Protein AF-A0A1F3Y271-F1 (afdb_monomer)

Foldseek 3Di:
DDFDPFADPVLLVVLLVLLVVLLVVLLVLLVVLLPPQPFQPLVSLVSNLVSLVVNLVSLVVRCVRPVPQLLSVVSNVLSVVLNVVSVVCNVVRDSLCSNVNSLVSVLSSVLNNQSSVCSRPPVSNVVSVVCSVVVNVVSVVVVVVVSD

Structure (mmCIF, N/CA/C/O backbone):
data_AF-A0A1F3Y271-F1
#
_entry.id   AF-A0A1F3Y271-F1
#
loop_
_atom_site.group_PDB
_atom_site.id
_atom_site.type_symbol
_atom_site.label_atom_id
_atom_site.label_alt_id
_atom_site.label_comp_id
_atom_site.label_asym_id
_atom_site.label_entity_id
_atom_site.label_seq_id
_atom_site.pdbx_PDB_ins_code
_atom_site.Cartn_x
_atom_site.Cartn_y
_atom_site.Cartn_z
_atom_site.occupancy
_atom_site.B_iso_or_equiv
_atom_site.auth_seq_id
_atom_site.auth_comp_id
_atom_site.auth_asym_id
_atom_site.auth_atom_id
_atom_site.pdbx_PDB_model_num
ATOM 1 N N . MET A 1 1 ? -24.303 3.897 14.926 1.00 38.69 1 MET A N 1
ATOM 2 C CA . MET A 1 1 ? -23.136 3.060 14.583 1.00 38.69 1 MET A CA 1
ATOM 3 C C . MET A 1 1 ? -22.138 3.247 15.706 1.00 38.69 1 MET A C 1
ATOM 5 O O . MET A 1 1 ? -21.841 4.390 16.021 1.00 38.69 1 MET A O 1
ATOM 9 N N . ASN A 1 2 ? -21.740 2.173 16.386 1.00 39.34 2 ASN A N 1
ATOM 10 C CA . ASN A 1 2 ? -20.744 2.261 17.452 1.00 39.34 2 ASN A CA 1
ATOM 11 C C . ASN A 1 2 ? -19.370 2.273 16.784 1.00 39.34 2 ASN A C 1
ATOM 13 O O . ASN A 1 2 ? -19.040 1.309 16.099 1.00 39.34 2 ASN A O 1
ATOM 17 N N . ALA A 1 3 ? -18.621 3.364 16.940 1.00 49.00 3 ALA A N 1
ATOM 18 C CA . ALA A 1 3 ? -17.231 3.423 16.506 1.00 49.00 3 ALA A CA 1
ATOM 19 C C . ALA A 1 3 ? -16.432 2.292 17.185 1.00 49.00 3 ALA A C 1
ATOM 21 O O . ALA A 1 3 ? -16.701 1.986 18.358 1.00 49.00 3 ALA A O 1
ATOM 22 N N . PRO A 1 4 ? -15.462 1.668 16.495 1.00 51.59 4 PRO A N 1
ATOM 23 C CA . PRO A 1 4 ? -14.499 0.806 17.163 1.00 51.59 4 PRO A CA 1
ATOM 24 C C . PRO A 1 4 ? -13.797 1.627 18.254 1.00 51.59 4 PRO A C 1
ATOM 26 O O . PRO A 1 4 ? -13.544 2.823 18.106 1.00 51.59 4 PRO A O 1
ATOM 29 N N . ILE A 1 5 ? -13.548 0.990 19.393 1.00 58.94 5 ILE A N 1
ATOM 30 C CA . ILE A 1 5 ? -13.118 1.632 20.638 1.00 58.94 5 ILE A CA 1
ATOM 31 C C . ILE A 1 5 ? -11.939 2.603 20.390 1.00 58.94 5 ILE A C 1
ATOM 33 O O . ILE A 1 5 ? -10.846 2.195 20.000 1.00 58.94 5 ILE A O 1
ATOM 37 N N . GLY A 1 6 ? -12.161 3.895 20.654 1.00 70.81 6 GLY A N 1
ATOM 38 C CA . GLY A 1 6 ? -11.108 4.880 20.936 1.00 70.81 6 GLY A CA 1
ATOM 39 C C . GLY A 1 6 ? -10.732 5.889 19.843 1.00 70.81 6 GLY A C 1
ATOM 40 O O . GLY A 1 6 ? -10.013 6.829 20.170 1.00 70.81 6 GLY A O 1
ATOM 41 N N . VAL A 1 7 ? -11.197 5.762 18.592 1.00 79.69 7 VAL A N 1
ATOM 42 C CA . VAL A 1 7 ? -10.926 6.771 17.539 1.00 79.69 7 VAL A CA 1
ATOM 43 C C . VAL A 1 7 ? -12.209 7.500 17.154 1.00 79.69 7 VAL A C 1
ATOM 45 O O . VAL A 1 7 ? -13.260 6.883 17.003 1.00 79.69 7 VAL A O 1
ATOM 48 N N . ASP A 1 8 ? -12.110 8.819 16.997 1.00 88.25 8 ASP A N 1
ATOM 49 C CA . ASP A 1 8 ? -13.197 9.655 16.492 1.00 88.25 8 ASP A CA 1
ATOM 50 C C . ASP A 1 8 ? -13.597 9.231 15.065 1.00 88.25 8 ASP A C 1
ATOM 52 O O . ASP A 1 8 ? -12.735 9.015 14.205 1.00 88.25 8 ASP A O 1
ATOM 56 N N . ALA A 1 9 ? -14.902 9.113 14.813 1.00 88.38 9 ALA A N 1
ATOM 57 C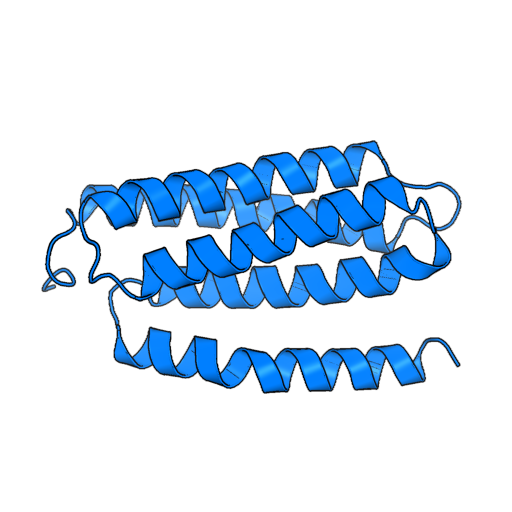 CA . ALA A 1 9 ? -15.438 8.712 13.516 1.00 88.38 9 ALA A CA 1
ATOM 58 C C . ALA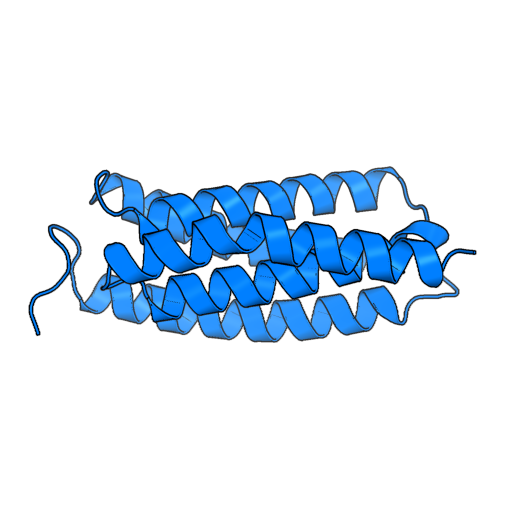 A 1 9 ? -15.023 9.679 12.393 1.00 88.38 9 ALA A C 1
ATOM 60 O O . ALA A 1 9 ? -14.699 9.223 11.299 1.00 88.38 9 ALA A O 1
ATOM 61 N N . ASP A 1 10 ? -14.926 10.981 12.673 1.00 92.50 10 ASP A N 1
ATOM 62 C CA . ASP A 1 10 ? -14.514 11.983 11.686 1.00 92.50 10 ASP A CA 1
ATOM 63 C C . ASP A 1 10 ? -13.039 11.803 11.286 1.00 92.50 10 ASP A C 1
ATOM 65 O O . ASP A 1 10 ? -12.662 12.011 10.128 1.00 92.50 10 ASP A O 1
ATOM 69 N N . ILE A 1 11 ? -12.189 11.365 12.227 1.00 92.50 11 ILE A N 1
ATOM 70 C CA . ILE A 1 11 ? -10.782 11.034 11.950 1.00 92.50 11 ILE A CA 1
ATOM 71 C C . ILE A 1 11 ? -10.701 9.793 11.056 1.00 92.50 11 ILE A C 1
ATOM 73 O O . ILE A 1 11 ? -9.934 9.783 10.088 1.00 92.50 11 ILE A O 1
ATOM 77 N N . LEU A 1 12 ? -11.487 8.754 11.359 1.00 93.00 12 LEU A N 1
ATOM 78 C CA . LEU A 1 12 ? -11.518 7.526 10.562 1.00 93.00 12 LEU A CA 1
ATOM 79 C C . LEU A 1 12 ? -12.065 7.773 9.153 1.00 93.00 12 LEU A C 1
ATOM 81 O O . LEU A 1 12 ? -11.479 7.286 8.186 1.00 93.00 12 LEU A O 1
ATOM 85 N N . ASP A 1 13 ? -13.116 8.577 9.011 1.00 95.19 13 ASP A N 1
ATOM 86 C CA . ASP A 1 13 ? -13.680 8.945 7.710 1.00 95.19 13 ASP A CA 1
ATOM 87 C C . ASP A 1 13 ? -12.712 9.803 6.890 1.00 95.19 13 ASP A C 1
ATOM 89 O O . ASP A 1 13 ? -12.531 9.572 5.688 1.00 95.19 13 ASP A O 1
ATOM 93 N N . GLY A 1 14 ? -12.023 10.747 7.538 1.00 96.81 14 GLY A N 1
ATOM 94 C CA . GLY A 1 14 ? -10.949 11.519 6.918 1.00 96.81 14 GLY A CA 1
ATOM 95 C C . GLY A 1 14 ? -9.833 10.618 6.384 1.00 96.81 14 GLY A C 1
ATOM 96 O O . GLY A 1 14 ? -9.454 10.720 5.213 1.00 96.81 14 GLY A O 1
ATOM 97 N N . PHE A 1 15 ? -9.364 9.681 7.211 1.00 97.12 15 PHE A N 1
ATOM 98 C CA . PHE A 1 15 ? -8.344 8.706 6.831 1.00 97.12 15 PHE A CA 1
ATOM 99 C C . PHE A 1 15 ? -8.802 7.791 5.690 1.00 97.12 15 PHE A C 1
ATOM 101 O O . PHE A 1 15 ? -8.050 7.574 4.736 1.00 97.12 15 PHE A O 1
ATOM 108 N N . ARG A 1 16 ? -10.037 7.282 5.757 1.00 97.69 16 ARG A N 1
ATOM 109 C CA . ARG A 1 16 ? -10.651 6.422 4.737 1.00 97.69 16 ARG A CA 1
ATOM 110 C C . ARG A 1 16 ? -10.705 7.133 3.390 1.00 97.69 16 ARG A C 1
ATOM 112 O O . ARG A 1 16 ? -10.270 6.572 2.384 1.00 97.69 16 ARG A O 1
ATOM 119 N N . LYS A 1 17 ? -11.187 8.378 3.368 1.00 98.25 17 LYS A N 1
ATOM 120 C CA . LYS A 1 17 ? -11.305 9.188 2.150 1.00 98.25 17 LYS A CA 1
ATOM 121 C C . LYS A 1 17 ? -9.944 9.473 1.522 1.00 98.25 17 LYS A C 1
ATOM 123 O O . LYS A 1 17 ? -9.755 9.220 0.333 1.00 98.25 17 LYS A O 1
ATOM 128 N N . GLU A 1 18 ? -9.003 9.980 2.315 1.00 98.25 18 GLU A N 1
ATOM 129 C CA . GLU A 1 18 ? -7.657 10.301 1.838 1.00 98.25 18 GLU A CA 1
ATOM 130 C C . GLU A 1 18 ? -6.936 9.053 1.317 1.00 98.25 18 GLU A C 1
ATOM 132 O O . GLU A 1 18 ? -6.401 9.055 0.207 1.00 98.25 18 GLU A O 1
ATOM 137 N N . SER A 1 19 ? -6.955 7.967 2.090 1.00 98.56 19 SER A N 1
ATOM 138 C CA . SER A 1 19 ? -6.245 6.740 1.730 1.00 98.56 19 SER A CA 1
ATOM 139 C C . SER A 1 19 ? -6.842 6.083 0.492 1.00 98.56 19 SER A C 1
ATOM 141 O O . SER A 1 19 ? -6.091 5.648 -0.374 1.00 98.56 19 SER A O 1
ATOM 143 N N . THR A 1 20 ? -8.170 6.082 0.344 1.00 98.38 20 THR A N 1
ATOM 144 C CA . THR A 1 20 ? -8.834 5.568 -0.867 1.00 98.38 20 THR A CA 1
ATOM 145 C C . THR A 1 20 ? -8.394 6.344 -2.111 1.00 98.38 20 THR A C 1
ATOM 147 O O . THR A 1 20 ? -8.075 5.745 -3.138 1.00 98.38 20 THR A O 1
ATOM 150 N N . GLN A 1 21 ? -8.300 7.676 -2.027 1.00 98.62 21 GLN A N 1
ATOM 151 C CA . GLN A 1 21 ? -7.788 8.485 -3.136 1.00 98.62 21 GLN A CA 1
ATOM 152 C C . GLN A 1 21 ? -6.322 8.143 -3.454 1.00 98.62 21 GLN A C 1
ATOM 154 O O . GLN A 1 21 ? -5.966 7.942 -4.617 1.00 98.62 21 GLN A O 1
ATOM 159 N N . LEU A 1 22 ? -5.474 8.025 -2.431 1.00 98.75 22 LEU A N 1
ATOM 160 C CA . LEU A 1 22 ? -4.067 7.661 -2.609 1.00 98.75 22 LEU A CA 1
ATOM 161 C C . LEU A 1 22 ? -3.901 6.262 -3.217 1.00 98.75 22 LEU A C 1
ATOM 163 O O . LEU A 1 22 ? -3.027 6.079 -4.059 1.00 98.75 22 LEU A O 1
ATOM 167 N N . LEU A 1 23 ? -4.741 5.287 -2.856 1.00 98.62 23 LEU A N 1
ATOM 168 C CA . LEU A 1 23 ? -4.710 3.937 -3.432 1.00 98.62 23 LEU A CA 1
ATOM 169 C C . LEU A 1 23 ? -5.106 3.918 -4.912 1.00 98.62 23 LEU A C 1
ATOM 171 O O . LEU A 1 23 ? -4.496 3.197 -5.704 1.00 98.62 23 LEU A O 1
ATOM 175 N N . GLN A 1 24 ? -6.064 4.752 -5.319 1.00 98.56 24 GLN A N 1
ATOM 176 C CA . GLN A 1 24 ? -6.398 4.929 -6.736 1.00 98.56 24 GLN A CA 1
ATOM 177 C C . GLN A 1 24 ? -5.225 5.531 -7.522 1.00 98.56 24 GLN A C 1
ATOM 179 O O . GLN A 1 24 ? -4.954 5.133 -8.656 1.00 98.56 24 GLN A O 1
ATOM 184 N N . GLU A 1 25 ? -4.505 6.484 -6.929 1.00 98.62 25 GLU A N 1
ATOM 185 C CA . GLU A 1 25 ? -3.298 7.057 -7.529 1.00 98.62 25 GLU A CA 1
ATOM 186 C C . GLU A 1 25 ? -2.151 6.038 -7.593 1.00 98.62 25 GLU A C 1
ATOM 188 O O . GLU A 1 25 ? -1.481 5.938 -8.620 1.00 98.62 25 GLU A O 1
ATOM 193 N N . LEU A 1 26 ? -1.954 5.251 -6.532 1.00 98.56 26 LEU A N 1
ATOM 194 C CA . LEU A 1 26 ? -0.967 4.171 -6.478 1.00 98.56 26 LEU A CA 1
ATOM 195 C C . LEU A 1 26 ? -1.241 3.103 -7.541 1.00 98.56 26 LEU A C 1
ATOM 197 O O . LEU A 1 26 ? -0.306 2.694 -8.222 1.00 98.56 26 LEU A O 1
ATOM 201 N N . SER A 1 27 ? -2.503 2.717 -7.748 1.00 98.25 27 SER A N 1
ATOM 202 C CA . SER A 1 27 ? -2.893 1.740 -8.778 1.00 98.25 27 SER A CA 1
ATOM 203 C C . SER A 1 27 ? -2.451 2.194 -10.173 1.00 98.25 27 SER A C 1
ATOM 205 O O . SER A 1 27 ? -1.770 1.462 -10.886 1.00 98.25 27 SER A O 1
ATOM 207 N N . LYS A 1 28 ? -2.708 3.463 -10.517 1.00 98.31 28 LYS A N 1
ATOM 208 C CA . LYS A 1 28 ? -2.269 4.063 -11.791 1.00 98.31 28 LYS A CA 1
ATOM 209 C C . LYS A 1 28 ? -0.746 4.117 -11.930 1.00 98.31 28 LYS A C 1
ATOM 211 O O . LYS A 1 28 ? -0.222 4.071 -13.040 1.00 98.31 28 LYS A O 1
ATOM 216 N N . ILE A 1 29 ? -0.018 4.286 -10.826 1.00 97.69 29 ILE A N 1
ATOM 217 C CA . ILE A 1 29 ? 1.450 4.255 -10.836 1.00 97.69 29 ILE A CA 1
ATOM 218 C C . ILE A 1 29 ? 1.945 2.829 -11.085 1.00 97.69 29 ILE A C 1
ATOM 220 O O . ILE A 1 29 ? 2.860 2.640 -11.884 1.00 97.69 29 ILE A O 1
ATOM 224 N N . VAL A 1 30 ? 1.332 1.831 -10.449 1.00 97.19 30 VAL A N 1
ATOM 225 C CA . VAL A 1 30 ? 1.685 0.418 -10.630 1.00 97.19 30 VAL A CA 1
ATOM 226 C C . VAL A 1 30 ? 1.458 -0.036 -12.074 1.00 97.19 30 VAL A C 1
ATOM 228 O O . VAL A 1 30 ? 2.356 -0.642 -12.653 1.00 97.19 30 VAL A O 1
ATOM 231 N N . GLU A 1 31 ? 0.346 0.351 -12.702 1.00 95.62 31 GLU A N 1
ATOM 232 C CA . GLU A 1 31 ? 0.075 0.089 -14.129 1.00 95.62 31 GLU A CA 1
ATOM 233 C C . GLU A 1 31 ? 1.168 0.667 -15.053 1.00 95.62 31 GLU A C 1
ATOM 235 O O . GLU A 1 31 ? 1.617 0.027 -16.011 1.00 95.62 31 GLU A O 1
ATOM 240 N N . LYS A 1 32 ? 1.655 1.879 -14.753 1.00 95.50 32 LYS A N 1
ATOM 241 C CA . LYS A 1 32 ? 2.777 2.495 -15.485 1.00 95.50 32 LYS A CA 1
ATOM 242 C C . LYS A 1 32 ? 4.091 1.748 -15.268 1.00 95.50 32 LYS A C 1
ATOM 244 O O . LYS A 1 32 ? 4.887 1.631 -16.195 1.00 95.50 32 LYS A O 1
ATOM 249 N N . ILE A 1 33 ? 4.336 1.257 -14.053 1.00 94.56 33 ILE A N 1
ATOM 250 C CA . ILE A 1 33 ? 5.530 0.463 -13.741 1.00 94.56 33 ILE A CA 1
ATOM 251 C C . ILE A 1 33 ? 5.501 -0.868 -14.499 1.00 94.56 33 ILE A C 1
ATOM 253 O O . ILE A 1 33 ? 6.514 -1.248 -15.080 1.00 94.56 33 ILE A O 1
ATOM 257 N N . GLU A 1 34 ? 4.357 -1.553 -14.527 1.00 90.94 34 GLU A N 1
ATOM 258 C CA . GLU A 1 34 ? 4.190 -2.838 -15.216 1.00 90.94 34 GLU A CA 1
ATOM 259 C C . GLU A 1 34 ? 4.432 -2.726 -16.729 1.00 90.94 34 GLU A C 1
ATOM 261 O O . GLU A 1 34 ? 5.076 -3.591 -17.321 1.00 90.94 34 GLU A O 1
ATOM 266 N N . SER A 1 35 ? 3.966 -1.631 -17.335 1.00 89.31 35 SER A N 1
ATOM 267 C CA . SER A 1 35 ? 4.122 -1.337 -18.768 1.00 89.31 35 SER A CA 1
ATOM 268 C C . SER A 1 35 ? 5.483 -0.729 -19.148 1.00 89.31 35 SER A C 1
ATOM 270 O O . SER A 1 35 ? 5.754 -0.495 -20.327 1.00 89.31 35 SER A O 1
ATOM 272 N N . SER A 1 36 ? 6.368 -0.477 -18.177 1.00 88.12 36 SER A N 1
ATOM 273 C CA . SER A 1 36 ? 7.708 0.062 -18.430 1.00 88.12 36 SER A CA 1
ATOM 274 C C . SER A 1 36 ? 8.674 -1.059 -18.820 1.00 88.12 36 SER A C 1
ATOM 276 O O . SER A 1 36 ? 9.238 -1.735 -17.960 1.00 88.12 36 SER A O 1
ATOM 278 N N . HIS A 1 37 ? 8.881 -1.258 -20.124 1.00 75.88 37 HIS A N 1
ATOM 279 C CA . HIS A 1 37 ? 9.765 -2.312 -20.645 1.00 75.88 37 HIS A CA 1
ATOM 280 C C . HIS A 1 37 ? 11.152 -1.797 -21.062 1.00 75.88 37 HIS A C 1
ATOM 282 O O . HIS A 1 37 ? 12.155 -2.462 -20.808 1.00 75.88 37 HIS A O 1
ATOM 288 N N . ASP A 1 38 ? 11.222 -0.588 -21.627 1.00 82.12 38 ASP A N 1
ATOM 289 C CA . ASP A 1 38 ? 12.446 -0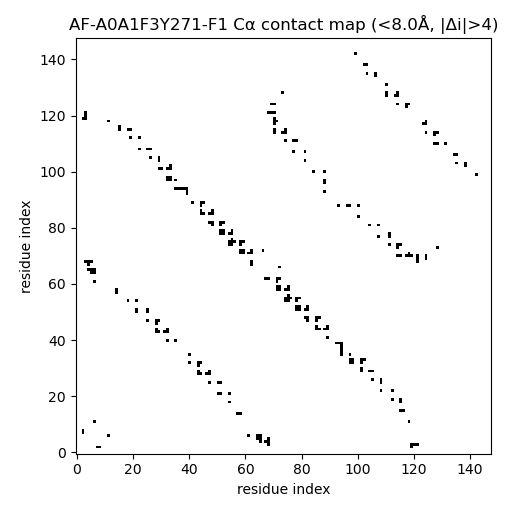.076 -22.266 1.00 82.12 38 ASP A CA 1
ATOM 290 C C . ASP A 1 38 ? 13.336 0.757 -21.334 1.00 82.12 38 ASP A C 1
ATOM 292 O O . ASP A 1 38 ? 14.513 0.988 -21.612 1.00 82.12 38 ASP A O 1
ATOM 296 N N . SER A 1 39 ? 12.791 1.234 -20.214 1.00 87.75 39 SER A N 1
ATOM 297 C CA . SER A 1 39 ? 13.527 2.055 -19.254 1.00 87.75 39 SER A CA 1
ATOM 298 C C . SER A 1 39 ? 13.050 1.815 -17.828 1.00 87.75 39 SER A C 1
ATOM 300 O O . SER A 1 39 ? 11.898 1.458 -17.588 1.00 87.75 39 SER A O 1
ATOM 302 N N . PHE A 1 40 ? 13.953 2.001 -16.865 1.00 91.81 40 PHE A N 1
ATOM 303 C CA . PHE A 1 40 ? 13.624 1.824 -15.457 1.00 91.81 40 PHE A CA 1
ATOM 304 C C . PHE A 1 40 ? 12.857 3.052 -14.922 1.00 91.81 40 PHE A C 1
ATOM 306 O O . PHE A 1 40 ? 13.428 4.152 -14.889 1.00 91.81 40 PHE A O 1
ATOM 313 N N . PRO A 1 41 ? 11.600 2.903 -14.459 1.00 94.88 41 PRO A N 1
ATOM 314 C CA . PRO A 1 41 ? 10.700 4.022 -14.179 1.00 94.88 41 PRO A CA 1
ATOM 315 C C . PRO A 1 41 ? 10.960 4.637 -12.793 1.00 94.88 41 PRO A C 1
ATOM 317 O O . PRO A 1 41 ? 10.115 4.614 -11.898 1.00 94.88 41 PRO A O 1
ATOM 320 N N . SER A 1 42 ? 12.151 5.212 -12.606 1.00 93.50 42 SER A N 1
ATOM 321 C CA . SER A 1 42 ? 12.624 5.742 -11.313 1.00 93.50 42 SER A CA 1
ATOM 322 C C . SER A 1 42 ? 11.675 6.787 -10.708 1.00 93.50 42 SER A C 1
ATOM 324 O O . SER A 1 42 ? 11.460 6.796 -9.496 1.00 93.50 42 SER A O 1
ATOM 326 N N . GLY A 1 43 ? 11.080 7.640 -11.552 1.00 93.31 43 GLY A N 1
ATOM 327 C CA . GLY A 1 43 ? 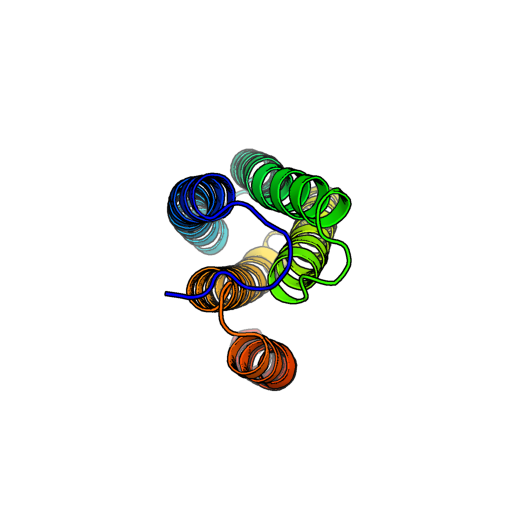10.085 8.627 -11.123 1.00 93.31 43 GLY A CA 1
ATOM 328 C C . GLY A 1 43 ? 8.834 7.966 -10.541 1.00 93.31 43 GLY A C 1
ATOM 329 O O . GLY A 1 43 ? 8.457 8.266 -9.416 1.00 93.31 43 GLY A O 1
ATOM 330 N N . CYS A 1 44 ? 8.272 6.971 -11.236 1.00 95.75 44 CYS A N 1
ATOM 331 C CA . CYS A 1 44 ? 7.091 6.242 -10.762 1.00 95.75 44 CYS A CA 1
ATOM 332 C C . CYS A 1 44 ? 7.349 5.530 -9.427 1.00 95.75 44 CYS A C 1
ATOM 334 O O . CYS A 1 44 ? 6.505 5.563 -8.541 1.00 95.75 44 CYS A O 1
ATOM 336 N N . LEU A 1 45 ? 8.525 4.922 -9.246 1.00 94.19 45 LEU A N 1
ATOM 337 C CA . LEU A 1 45 ? 8.892 4.272 -7.981 1.00 94.19 45 LEU A CA 1
ATOM 338 C C . LEU A 1 45 ? 9.040 5.266 -6.823 1.00 94.19 45 LEU A C 1
ATOM 340 O O . LEU A 1 45 ? 8.697 4.948 -5.681 1.00 94.19 45 LEU A O 1
ATOM 344 N N . THR A 1 46 ? 9.532 6.470 -7.116 1.00 93.56 46 THR A N 1
ATOM 345 C CA . TH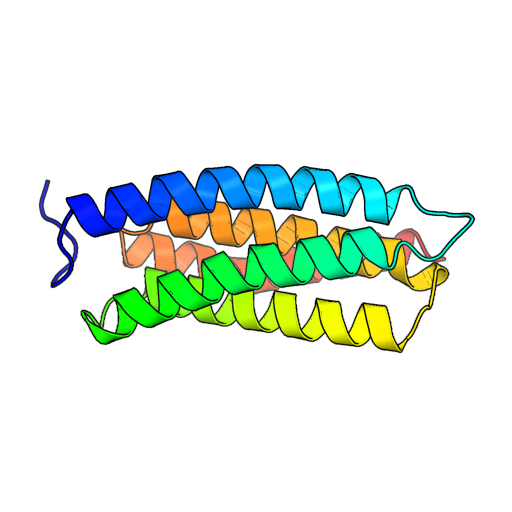R A 1 46 ? 9.623 7.557 -6.134 1.00 93.56 46 THR A CA 1
ATOM 346 C C . THR A 1 46 ? 8.227 8.027 -5.737 1.00 93.56 46 THR A C 1
ATOM 348 O O . THR A 1 46 ? 7.916 8.060 -4.546 1.00 93.56 46 THR A O 1
ATOM 351 N N . ASP A 1 47 ? 7.364 8.292 -6.720 1.00 95.81 47 ASP A N 1
ATOM 352 C CA . ASP A 1 47 ? 5.981 8.720 -6.498 1.00 95.81 47 ASP A CA 1
ATOM 353 C C . ASP A 1 47 ? 5.182 7.664 -5.725 1.00 95.81 47 ASP A C 1
ATOM 355 O O . ASP A 1 47 ? 4.459 7.993 -4.781 1.00 95.81 47 ASP A O 1
ATOM 359 N N . PHE A 1 48 ? 5.355 6.384 -6.073 1.00 96.81 48 PHE A N 1
ATOM 360 C CA . PHE A 1 48 ? 4.770 5.262 -5.342 1.00 96.81 48 PHE A CA 1
ATOM 361 C C . PHE A 1 48 ? 5.198 5.295 -3.873 1.00 96.81 48 PHE A C 1
ATOM 363 O O . PHE A 1 48 ? 4.356 5.293 -2.975 1.00 96.81 48 PHE A O 1
ATOM 370 N N . SER A 1 49 ? 6.510 5.378 -3.628 1.00 94.00 49 SER A N 1
ATOM 371 C CA . SER A 1 49 ? 7.087 5.346 -2.281 1.00 94.00 49 SER A CA 1
ATOM 372 C C . SER A 1 49 ? 6.603 6.512 -1.417 1.00 94.00 49 SER A C 1
ATOM 374 O O . SER A 1 49 ? 6.325 6.316 -0.240 1.00 94.00 49 SER A O 1
ATOM 376 N N . GLN A 1 50 ? 6.456 7.710 -1.986 1.00 95.94 50 GLN A N 1
ATOM 377 C CA . GLN A 1 50 ? 5.944 8.882 -1.268 1.00 95.94 50 GLN A CA 1
ATOM 378 C C . GLN A 1 50 ? 4.459 8.743 -0.907 1.00 95.94 50 GLN A C 1
ATOM 380 O O . GLN A 1 50 ? 4.054 9.074 0.208 1.00 95.94 50 GLN A O 1
ATOM 385 N N . LYS A 1 51 ? 3.634 8.236 -1.829 1.00 98.12 51 LYS A N 1
ATOM 386 C CA . LYS A 1 51 ? 2.191 8.077 -1.593 1.00 98.12 51 LYS A CA 1
ATOM 387 C C . LYS A 1 51 ? 1.892 6.976 -0.584 1.00 98.12 51 LYS A C 1
ATOM 389 O O . LYS A 1 51 ? 1.079 7.184 0.314 1.00 98.12 51 LYS A O 1
ATOM 394 N N . ILE A 1 52 ? 2.572 5.835 -0.681 1.00 97.94 52 ILE A N 1
ATOM 395 C CA . ILE A 1 52 ? 2.387 4.750 0.288 1.00 97.94 52 ILE A CA 1
ATOM 396 C C . ILE A 1 52 ? 2.931 5.130 1.673 1.00 97.94 52 ILE A C 1
ATOM 398 O O . ILE A 1 52 ? 2.346 4.747 2.684 1.00 97.94 52 ILE A O 1
ATOM 402 N N . ASP A 1 53 ? 3.990 5.948 1.738 1.00 97.75 53 ASP A N 1
ATOM 403 C CA . ASP A 1 53 ? 4.498 6.509 2.994 1.00 97.75 53 ASP A CA 1
ATOM 404 C C . ASP A 1 53 ? 3.480 7.430 3.671 1.00 97.75 53 ASP A C 1
ATOM 406 O O . ASP A 1 53 ? 3.353 7.410 4.892 1.00 97.75 53 ASP A O 1
ATOM 410 N N . ARG A 1 54 ? 2.699 8.186 2.891 1.00 98.38 54 ARG A N 1
ATOM 411 C CA . ARG A 1 54 ? 1.608 9.009 3.424 1.00 98.38 54 ARG A CA 1
ATOM 412 C C . ARG A 1 54 ? 0.529 8.154 4.092 1.00 98.38 54 ARG A C 1
ATOM 414 O O . ARG A 1 54 ? 0.174 8.432 5.232 1.00 98.38 54 ARG A O 1
ATOM 421 N N . ILE A 1 55 ? 0.079 7.077 3.441 1.00 98.62 55 ILE A N 1
ATOM 422 C CA . ILE A 1 55 ? -0.878 6.125 4.041 1.00 98.62 55 ILE A CA 1
ATOM 423 C C . ILE A 1 55 ? -0.286 5.511 5.318 1.00 98.62 55 ILE A C 1
ATOM 425 O O . ILE A 1 55 ? -0.936 5.498 6.363 1.00 98.62 55 ILE A O 1
ATOM 429 N N . MET A 1 56 ? 0.968 5.046 5.254 1.00 97.94 56 MET A N 1
ATOM 430 C CA . MET A 1 56 ? 1.682 4.463 6.393 1.00 97.94 56 MET A CA 1
ATOM 431 C C . MET A 1 56 ? 1.769 5.439 7.574 1.00 97.94 56 MET A C 1
ATOM 433 O O . MET A 1 56 ? 1.476 5.064 8.709 1.00 97.94 56 MET A O 1
ATOM 437 N N . GLY A 1 57 ? 2.199 6.674 7.315 1.00 97.88 57 GLY A N 1
ATOM 438 C CA . GLY A 1 57 ? 2.409 7.704 8.324 1.00 97.88 57 GLY A CA 1
ATOM 439 C C . GLY A 1 57 ? 1.107 8.104 9.004 1.00 97.88 57 GLY A C 1
ATOM 440 O O . GLY A 1 57 ? 1.049 8.125 10.235 1.00 97.88 57 GLY A O 1
ATOM 441 N N . THR A 1 58 ? 0.047 8.343 8.227 1.00 97.94 58 THR A N 1
ATOM 442 C CA . THR A 1 58 ? -1.268 8.685 8.779 1.00 97.94 58 THR A CA 1
ATOM 443 C C . THR A 1 58 ? -1.830 7.525 9.603 1.00 97.94 58 THR A C 1
ATOM 445 O O . THR A 1 58 ? -2.198 7.731 10.758 1.00 97.94 58 THR A O 1
ATOM 448 N N . ALA A 1 59 ? -1.796 6.290 9.085 1.00 97.56 59 ALA A N 1
ATOM 449 C CA . ALA A 1 59 ? -2.282 5.112 9.808 1.00 97.56 59 ALA A CA 1
ATOM 450 C C . ALA A 1 59 ? -1.556 4.909 11.147 1.00 97.56 59 ALA A C 1
ATOM 452 O O . ALA A 1 59 ? -2.196 4.722 12.182 1.00 97.56 59 ALA A O 1
ATOM 453 N N . LYS A 1 60 ? -0.218 4.999 11.148 1.00 96.88 60 LYS A N 1
ATOM 454 C CA . LYS A 1 60 ? 0.590 4.868 12.370 1.00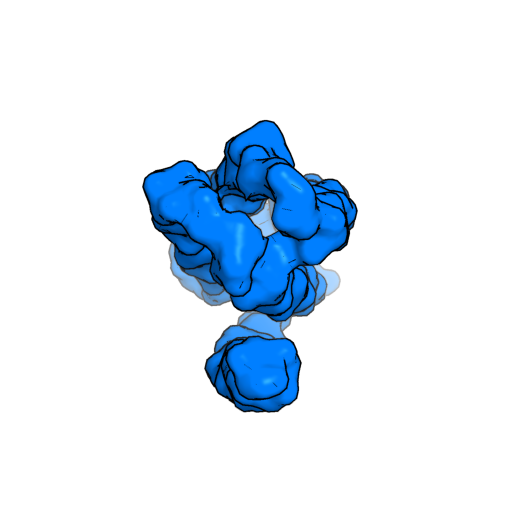 96.88 60 LYS A CA 1
ATOM 455 C C . LYS A 1 60 ? 0.340 6.003 13.352 1.00 96.88 60 LYS A C 1
ATOM 457 O O . LYS A 1 60 ? 0.298 5.745 14.548 1.00 96.88 60 LYS A O 1
ATOM 462 N N . THR A 1 61 ? 0.143 7.227 12.863 1.00 96.44 61 THR A N 1
ATOM 463 C CA . THR A 1 61 ? -0.160 8.387 13.712 1.00 96.44 61 THR A CA 1
ATOM 464 C C . THR A 1 61 ? -1.484 8.184 14.439 1.00 96.44 61 THR A C 1
ATOM 466 O O . THR A 1 61 ? -1.521 8.274 15.664 1.00 96.44 61 THR A O 1
ATOM 469 N N . ILE A 1 62 ? -2.545 7.811 13.721 1.00 94.94 62 ILE A N 1
ATOM 470 C CA . ILE A 1 62 ? -3.858 7.551 14.329 1.00 94.94 62 ILE A CA 1
ATOM 471 C C . ILE A 1 62 ? -3.776 6.346 15.279 1.00 94.94 62 ILE A C 1
ATOM 473 O O . ILE A 1 62 ? -4.328 6.385 16.376 1.00 94.94 62 ILE A O 1
ATOM 477 N N . ALA A 1 63 ? -3.010 5.307 14.932 1.00 93.38 63 ALA A N 1
ATOM 478 C CA . ALA A 1 63 ? -2.789 4.165 15.819 1.00 93.38 63 ALA A CA 1
ATOM 479 C C . ALA A 1 63 ? -2.067 4.535 17.129 1.00 93.38 63 ALA A C 1
ATOM 481 O O . ALA A 1 63 ? -2.215 3.819 18.113 1.00 93.38 63 ALA A O 1
ATOM 482 N N . THR A 1 64 ? -1.324 5.649 17.201 1.00 92.50 64 THR A N 1
ATOM 483 C CA . THR A 1 64 ? -0.784 6.115 18.495 1.00 92.50 64 THR A CA 1
ATOM 484 C C . THR A 1 64 ? -1.878 6.633 19.431 1.00 92.50 64 THR A C 1
ATOM 486 O O . THR A 1 64 ? -1.723 6.558 20.647 1.00 92.50 64 THR A O 1
ATOM 489 N N . MET A 1 65 ? -2.996 7.111 18.873 1.00 90.25 65 MET A N 1
ATOM 490 C CA . MET A 1 65 ? -4.169 7.582 19.615 1.00 90.25 65 MET A CA 1
ATOM 491 C C . MET A 1 65 ? -5.098 6.428 20.020 1.00 90.25 65 MET A C 1
ATOM 493 O O . MET A 1 65 ? -5.768 6.521 21.043 1.00 90.25 65 MET A O 1
ATOM 497 N N . SER A 1 66 ? -5.114 5.331 19.252 1.00 88.06 66 SER A N 1
ATOM 498 C CA . SER A 1 66 ? -5.808 4.084 19.606 1.00 88.06 66 SER A CA 1
ATOM 499 C C . SER A 1 66 ? -4.943 2.854 19.288 1.00 88.06 66 SER A C 1
ATOM 501 O O . SER A 1 66 ? -5.060 2.264 18.208 1.00 88.06 66 SER A O 1
ATOM 503 N N . PRO A 1 67 ? -4.060 2.449 20.222 1.00 86.69 67 PRO A N 1
ATOM 504 C CA . PRO A 1 67 ? -3.122 1.339 20.021 1.00 86.69 67 PRO A CA 1
ATOM 505 C C . PRO A 1 67 ? -3.784 -0.022 19.771 1.00 86.69 67 PRO A C 1
ATOM 507 O O . PRO A 1 67 ? -3.202 -0.881 19.108 1.00 86.69 67 PRO A O 1
ATOM 510 N N . GLU A 1 68 ? -5.009 -0.206 20.268 1.00 88.50 68 GLU A N 1
ATOM 511 C CA . GLU A 1 68 ? -5.788 -1.441 20.121 1.00 88.50 68 GLU A CA 1
ATOM 512 C C . GLU A 1 68 ? -6.497 -1.540 18.758 1.00 88.50 68 GLU A C 1
ATOM 514 O O . GLU A 1 68 ? -7.076 -2.575 18.420 1.00 88.50 68 GLU A O 1
ATOM 519 N N . HIS A 1 69 ? -6.445 -0.487 17.932 1.00 90.69 69 HIS A N 1
ATOM 520 C CA . HIS A 1 69 ? -7.104 -0.473 16.632 1.00 90.69 69 HIS A CA 1
ATOM 521 C C . HIS A 1 69 ? -6.341 -1.325 15.601 1.00 90.69 69 HIS A C 1
ATOM 523 O O . HIS A 1 69 ? -5.507 -0.849 14.823 1.00 90.69 69 HIS A O 1
ATOM 529 N N . VAL A 1 70 ? -6.696 -2.609 15.531 1.00 91.25 70 VAL A N 1
ATOM 530 C CA . VAL A 1 70 ? -6.039 -3.615 14.677 1.00 91.25 70 VAL A CA 1
ATOM 531 C C . VAL A 1 70 ? -5.986 -3.246 13.188 1.00 91.25 70 VAL A C 1
ATOM 533 O O . VAL A 1 70 ? -4.976 -3.519 12.539 1.00 91.25 70 VAL A O 1
ATOM 536 N N . GLY A 1 71 ? -7.025 -2.594 12.649 1.00 93.56 71 GLY A N 1
ATOM 537 C CA . GLY A 1 71 ? -7.077 -2.160 11.244 1.00 93.56 71 GLY A CA 1
ATOM 538 C C . GLY A 1 71 ? -5.971 -1.166 10.885 1.00 93.56 71 GLY A C 1
ATOM 539 O O . GLY A 1 71 ? -5.156 -1.440 10.004 1.00 93.56 71 GLY A O 1
ATOM 540 N N . LEU A 1 72 ? -5.880 -0.055 11.625 1.00 95.38 72 LEU A N 1
ATOM 541 C CA . LEU A 1 72 ? -4.848 0.971 11.448 1.00 95.38 72 LEU A CA 1
ATOM 542 C C . LEU A 1 72 ? -3.433 0.405 11.578 1.00 95.38 72 LEU A C 1
ATOM 544 O O . LEU A 1 72 ? -2.574 0.702 10.746 1.00 95.38 72 LEU A O 1
ATOM 548 N N . LYS A 1 73 ? -3.198 -0.461 12.573 1.00 94.00 73 LYS A N 1
ATOM 549 C CA . LYS A 1 73 ? -1.896 -1.116 12.752 1.00 94.00 73 LYS A CA 1
ATOM 550 C C . LYS A 1 73 ? -1.503 -1.926 11.514 1.00 94.00 73 LYS A C 1
ATOM 552 O O . LYS A 1 73 ? -0.403 -1.768 10.994 1.00 94.00 73 LYS A O 1
ATOM 557 N N . ARG A 1 74 ? -2.418 -2.745 10.994 1.00 94.19 74 ARG A N 1
ATOM 558 C CA . ARG A 1 74 ? -2.162 -3.607 9.829 1.00 94.19 74 ARG A CA 1
ATOM 559 C C . ARG A 1 74 ? -1.965 -2.832 8.541 1.00 94.19 74 ARG A C 1
ATOM 561 O O . ARG A 1 74 ? -1.073 -3.176 7.771 1.00 94.19 74 ARG A O 1
ATOM 568 N N . ILE A 1 75 ? -2.758 -1.785 8.324 1.00 96.94 75 ILE A N 1
ATOM 569 C CA . ILE A 1 75 ? -2.574 -0.877 7.188 1.00 96.94 75 ILE A CA 1
ATOM 570 C C . ILE A 1 75 ? -1.188 -0.231 7.268 1.00 96.94 75 ILE A C 1
ATOM 572 O O . ILE A 1 75 ? -0.441 -0.257 6.291 1.00 96.94 75 ILE A O 1
ATOM 576 N N . GLY A 1 76 ? -0.811 0.282 8.443 1.00 96.62 76 GLY A N 1
ATOM 577 C CA . GLY A 1 76 ? 0.502 0.878 8.675 1.00 96.62 76 GLY A CA 1
ATOM 578 C C . GLY A 1 76 ? 1.658 -0.099 8.441 1.00 96.62 76 GLY A C 1
ATOM 579 O O . GLY A 1 76 ? 2.659 0.271 7.826 1.00 96.62 76 GLY A O 1
ATOM 580 N N . ASP A 1 77 ? 1.534 -1.343 8.894 1.00 93.94 77 ASP A N 1
ATOM 581 C CA . ASP A 1 77 ? 2.569 -2.366 8.725 1.00 93.94 77 ASP A CA 1
ATOM 582 C C . ASP A 1 77 ? 2.697 -2.811 7.260 1.00 93.94 77 ASP A C 1
ATOM 584 O O . ASP A 1 77 ? 3.805 -2.859 6.720 1.00 93.94 77 ASP A O 1
ATOM 588 N N . LEU A 1 78 ? 1.578 -3.058 6.571 1.00 94.56 78 LEU A N 1
ATOM 589 C CA . LEU A 1 78 ? 1.587 -3.462 5.163 1.00 94.56 78 LEU A CA 1
ATOM 590 C C . LEU A 1 78 ? 2.093 -2.337 4.244 1.00 94.56 78 LEU A C 1
ATOM 592 O O . LEU A 1 78 ? 2.902 -2.588 3.345 1.00 94.56 78 LEU A O 1
ATOM 596 N N . ALA A 1 79 ? 1.700 -1.086 4.499 1.00 97.12 79 ALA A N 1
ATOM 597 C CA . ALA A 1 79 ? 2.211 0.073 3.771 1.00 97.12 79 ALA A CA 1
ATOM 598 C C . ALA A 1 79 ? 3.726 0.268 3.991 1.00 97.12 79 ALA A C 1
ATOM 600 O O . ALA A 1 79 ? 4.453 0.589 3.048 1.00 97.12 79 ALA A O 1
ATOM 601 N N . ALA A 1 80 ? 4.234 -0.009 5.200 1.00 93.88 80 ALA A N 1
ATOM 602 C CA . ALA A 1 80 ? 5.669 0.022 5.485 1.00 93.88 80 ALA A CA 1
ATOM 603 C C . ALA A 1 80 ? 6.445 -1.041 4.689 1.00 93.88 80 ALA A C 1
ATOM 605 O O . ALA A 1 80 ? 7.518 -0.747 4.154 1.00 93.88 80 ALA A O 1
ATOM 606 N N . VAL A 1 81 ? 5.894 -2.254 4.558 1.00 93.00 81 VAL A N 1
ATOM 607 C CA . VAL A 1 81 ? 6.472 -3.300 3.698 1.00 93.00 81 VAL A CA 1
ATOM 608 C C . VAL A 1 81 ? 6.506 -2.832 2.243 1.00 93.00 81 VAL A C 1
ATOM 610 O O . VAL A 1 81 ? 7.552 -2.916 1.600 1.00 93.00 81 VAL A O 1
ATOM 613 N N . CYS A 1 82 ? 5.409 -2.269 1.733 1.00 94.25 82 CYS A N 1
ATOM 614 C CA . CYS A 1 82 ? 5.346 -1.753 0.364 1.00 94.25 82 CYS A CA 1
ATOM 615 C C . CYS A 1 82 ? 6.396 -0.666 0.102 1.00 94.25 82 CYS A C 1
ATOM 617 O O . CYS A 1 82 ? 7.082 -0.721 -0.920 1.00 94.25 82 CYS A O 1
ATOM 619 N N . LYS A 1 83 ? 6.574 0.268 1.047 1.00 92.38 83 LYS A N 1
ATOM 620 C CA . LYS A 1 83 ? 7.616 1.305 1.001 1.00 92.38 83 LYS A CA 1
ATOM 621 C C . LYS A 1 83 ? 9.019 0.695 0.937 1.00 92.38 83 LYS A C 1
ATOM 623 O O . LYS A 1 83 ? 9.826 1.079 0.092 1.00 92.38 83 LYS A O 1
ATOM 628 N N . ALA A 1 84 ? 9.312 -0.276 1.804 1.00 88.94 84 ALA A N 1
ATOM 629 C CA . ALA A 1 84 ? 10.613 -0.941 1.842 1.00 88.94 84 ALA A CA 1
ATOM 630 C C . ALA A 1 84 ? 10.921 -1.684 0.531 1.00 88.94 84 ALA A C 1
ATOM 632 O O . ALA A 1 84 ? 12.035 -1.585 0.009 1.00 88.94 84 ALA A O 1
ATOM 633 N N . VAL A 1 85 ? 9.927 -2.376 -0.037 1.00 88.19 85 VAL A N 1
ATOM 634 C CA . VAL A 1 85 ? 10.045 -3.024 -1.351 1.00 88.19 85 VAL A CA 1
ATOM 635 C C . VAL A 1 85 ? 10.260 -1.982 -2.456 1.00 88.19 85 VAL A C 1
ATOM 637 O O . VAL A 1 85 ? 11.103 -2.200 -3.323 1.00 88.19 85 VAL A O 1
ATOM 640 N N . GLY A 1 86 ? 9.588 -0.824 -2.392 1.00 86.69 86 GLY A N 1
ATOM 641 C CA . GLY A 1 86 ? 9.778 0.314 -3.306 1.00 86.69 86 GLY A CA 1
ATOM 642 C C . GLY A 1 86 ? 11.224 0.796 -3.370 1.00 86.69 86 GLY A C 1
ATOM 643 O O . GLY A 1 86 ? 11.810 0.874 -4.453 1.00 86.69 86 GLY A O 1
ATOM 644 N N . TYR A 1 87 ? 11.843 1.024 -2.209 1.00 83.69 87 TYR A N 1
ATOM 645 C CA . TYR A 1 87 ? 13.258 1.397 -2.147 1.00 83.69 87 TYR A CA 1
ATOM 646 C C . TYR A 1 87 ? 14.171 0.311 -2.708 1.00 83.69 87 TYR A C 1
ATOM 648 O O . TYR A 1 87 ? 15.070 0.610 -3.492 1.00 83.69 87 TYR A O 1
ATOM 656 N N . LYS A 1 88 ? 13.926 -0.959 -2.368 1.00 83.12 88 LYS A N 1
ATOM 657 C CA . LYS A 1 88 ? 14.738 -2.072 -2.879 1.00 83.12 88 LYS A CA 1
ATOM 658 C C . LYS A 1 88 ? 14.621 -2.225 -4.394 1.00 83.12 88 LYS A C 1
ATOM 660 O O . LYS A 1 88 ? 15.630 -2.478 -5.050 1.00 83.12 88 LYS A O 1
ATOM 665 N N . ALA A 1 89 ? 13.433 -2.027 -4.961 1.00 85.50 89 ALA A N 1
ATOM 666 C CA . ALA A 1 89 ? 13.244 -1.999 -6.406 1.00 85.50 89 ALA A CA 1
ATOM 667 C C . ALA A 1 89 ? 14.075 -0.871 -7.043 1.00 85.50 89 ALA A C 1
ATOM 669 O O . ALA A 1 89 ? 14.846 -1.128 -7.970 1.00 85.50 89 ALA A O 1
ATOM 670 N N . ALA A 1 90 ? 13.987 0.349 -6.497 1.00 86.44 90 ALA A N 1
ATOM 671 C CA . ALA A 1 90 ? 14.726 1.518 -6.978 1.00 86.44 90 ALA A CA 1
ATOM 672 C C . ALA A 1 90 ? 16.257 1.371 -6.869 1.00 86.44 90 ALA A C 1
ATOM 674 O O . ALA A 1 90 ? 16.978 1.830 -7.754 1.00 86.44 90 ALA A O 1
ATOM 675 N N . GLU A 1 91 ? 16.756 0.704 -5.824 1.00 86.56 91 GLU A N 1
ATOM 676 C CA . GLU A 1 91 ? 18.176 0.363 -5.665 1.00 86.56 91 GLU A CA 1
ATOM 677 C C . GLU A 1 91 ? 18.648 -0.635 -6.730 1.00 86.56 91 GLU A C 1
ATOM 679 O O . GLU A 1 91 ? 19.727 -0.475 -7.299 1.00 86.56 91 GLU A O 1
ATOM 684 N N . LYS A 1 92 ? 17.851 -1.679 -7.000 1.00 86.81 92 LYS A N 1
ATOM 685 C CA . LYS A 1 92 ? 18.234 -2.765 -7.915 1.00 86.81 92 LYS A CA 1
ATOM 686 C C . LYS A 1 92 ? 18.225 -2.350 -9.380 1.00 86.81 92 LYS A C 1
ATOM 688 O O . LYS A 1 92 ? 19.010 -2.900 -10.146 1.00 86.81 92 LYS A O 1
ATOM 693 N N . LYS A 1 93 ? 17.333 -1.434 -9.773 1.00 87.62 93 LYS A N 1
ATOM 694 C CA . LYS A 1 93 ? 17.174 -0.957 -11.163 1.00 87.62 93 LYS A CA 1
ATOM 695 C C . LYS A 1 93 ? 17.012 -2.077 -12.202 1.00 87.62 93 LYS A C 1
ATOM 697 O O . LYS A 1 93 ? 17.379 -1.924 -13.363 1.00 87.62 93 LYS A O 1
ATOM 702 N N . ALA A 1 94 ? 16.463 -3.212 -11.778 1.00 87.12 94 ALA A N 1
ATOM 703 C CA . ALA A 1 94 ? 16.322 -4.410 -12.592 1.00 87.12 94 ALA A CA 1
ATOM 704 C C . ALA A 1 94 ? 14.969 -4.391 -13.318 1.00 87.12 94 ALA A C 1
ATOM 706 O O . ALA A 1 94 ? 13.938 -4.709 -12.723 1.00 87.12 94 ALA A O 1
ATOM 707 N N . THR A 1 95 ? 14.961 -3.995 -14.594 1.00 89.06 95 THR A N 1
ATOM 708 C CA . THR A 1 95 ? 13.733 -3.874 -15.407 1.00 89.06 95 THR A CA 1
ATOM 709 C C . THR A 1 95 ? 12.982 -5.199 -15.538 1.00 89.06 95 THR A C 1
ATOM 711 O O . THR A 1 95 ? 11.757 -5.228 -15.482 1.00 89.06 95 THR A O 1
ATOM 714 N N . ASN A 1 96 ? 13.706 -6.319 -15.591 1.00 85.94 96 ASN A N 1
ATOM 715 C CA . ASN A 1 96 ? 13.135 -7.666 -15.622 1.00 85.94 96 ASN A CA 1
ATOM 716 C C . ASN A 1 96 ? 12.362 -8.051 -14.344 1.00 85.94 96 ASN A C 1
ATOM 718 O O . ASN A 1 96 ? 11.609 -9.021 -14.365 1.00 85.94 96 ASN A O 1
ATOM 722 N N . LEU A 1 97 ? 12.538 -7.320 -13.237 1.00 87.69 97 LEU A N 1
ATOM 723 C CA . LEU A 1 97 ? 11.800 -7.534 -11.988 1.00 87.69 97 LEU A CA 1
ATOM 724 C C . LEU A 1 97 ? 10.589 -6.602 -11.834 1.00 87.69 97 LEU A C 1
ATOM 726 O O . LEU A 1 97 ? 9.811 -6.782 -10.900 1.00 87.69 97 LEU A O 1
ATOM 730 N N . LEU A 1 98 ? 10.395 -5.625 -12.728 1.00 90.19 98 LEU A N 1
ATOM 731 C CA . LEU A 1 98 ? 9.271 -4.684 -12.637 1.00 90.19 98 LEU A CA 1
ATOM 732 C C . LEU A 1 98 ? 7.899 -5.374 -12.635 1.00 90.19 98 LEU A C 1
ATOM 734 O O . LEU A 1 98 ? 7.097 -5.015 -11.775 1.00 90.19 98 LEU A O 1
ATOM 738 N N . PRO A 1 99 ? 7.630 -6.403 -13.468 1.00 89.00 99 PRO A N 1
ATOM 739 C CA . PRO A 1 99 ? 6.347 -7.108 -13.420 1.00 89.00 99 PRO A CA 1
ATOM 740 C C . PRO A 1 99 ? 6.096 -7.806 -12.076 1.00 89.00 99 PRO A C 1
ATOM 742 O O . PRO A 1 99 ? 4.969 -7.851 -11.593 1.00 89.00 99 PRO A O 1
ATOM 745 N N . LEU A 1 100 ? 7.155 -8.323 -11.441 1.00 87.62 100 LEU A N 1
ATOM 746 C CA . LEU A 1 100 ? 7.071 -8.951 -10.121 1.00 87.62 100 LEU A CA 1
ATOM 747 C C . LEU A 1 100 ? 6.706 -7.923 -9.044 1.00 87.62 100 LEU A C 1
ATOM 749 O O . LEU A 1 100 ? 5.819 -8.176 -8.230 1.00 87.62 100 LEU A O 1
ATOM 753 N N . PHE A 1 101 ? 7.373 -6.768 -9.043 1.00 90.62 101 PHE A N 1
ATOM 754 C CA . PHE A 1 101 ? 7.068 -5.707 -8.087 1.00 90.62 101 PHE A CA 1
ATOM 755 C C . PHE A 1 101 ? 5.673 -5.118 -8.305 1.00 90.62 101 PHE A C 1
ATOM 757 O O . PHE A 1 101 ? 4.942 -4.930 -7.336 1.00 90.62 101 PHE A O 1
ATOM 764 N N . ALA A 1 102 ? 5.284 -4.885 -9.562 1.00 92.94 102 ALA A N 1
ATOM 765 C CA . ALA A 1 102 ? 3.962 -4.383 -9.904 1.00 92.94 102 ALA A CA 1
ATOM 766 C C . ALA A 1 102 ? 2.860 -5.331 -9.416 1.00 92.94 102 ALA A C 1
ATOM 768 O O . ALA A 1 102 ? 1.971 -4.904 -8.690 1.00 92.94 102 ALA A O 1
ATOM 769 N N . ALA A 1 103 ? 2.976 -6.630 -9.705 1.00 91.12 103 ALA A N 1
ATOM 770 C CA . ALA A 1 103 ? 2.018 -7.630 -9.242 1.00 91.12 103 ALA A CA 1
ATOM 771 C C . ALA A 1 103 ? 1.895 -7.668 -7.707 1.00 91.12 103 ALA A C 1
ATOM 773 O O . ALA A 1 103 ? 0.786 -7.704 -7.180 1.00 91.12 103 ALA A O 1
ATOM 774 N N . PHE A 1 104 ? 3.024 -7.613 -6.990 1.00 91.38 104 PHE A N 1
ATOM 775 C CA . PHE A 1 104 ? 3.023 -7.539 -5.528 1.00 91.38 104 PHE A CA 1
ATOM 776 C C . PHE A 1 104 ? 2.300 -6.287 -5.010 1.00 91.38 104 PHE A C 1
ATOM 778 O O . PHE A 1 104 ? 1.491 -6.380 -4.087 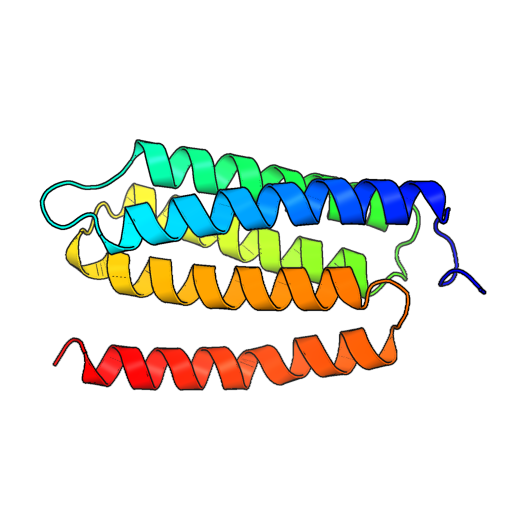1.00 91.38 104 PHE A O 1
ATOM 785 N N . TRP A 1 105 ? 2.581 -5.115 -5.584 1.00 95.12 105 TRP A N 1
ATOM 786 C CA . TRP A 1 105 ? 1.949 -3.874 -5.145 1.00 95.12 105 TRP A CA 1
ATOM 787 C C . TRP A 1 105 ? 0.468 -3.806 -5.497 1.00 95.12 105 TRP A C 1
ATOM 789 O O . TRP A 1 105 ? -0.287 -3.285 -4.686 1.00 95.12 105 TRP A O 1
ATOM 799 N N . THR A 1 106 ? 0.037 -4.364 -6.630 1.00 95.06 106 THR A N 1
ATOM 800 C CA . THR A 1 106 ? -1.390 -4.493 -6.961 1.00 95.06 106 THR A CA 1
ATOM 801 C C . THR A 1 106 ? -2.132 -5.268 -5.872 1.00 95.06 106 THR A C 1
ATOM 803 O O . THR A 1 106 ? -3.133 -4.778 -5.352 1.00 95.06 106 THR A O 1
ATOM 806 N N . ASP A 1 107 ? -1.602 -6.422 -5.451 1.00 92.62 107 ASP A N 1
ATOM 807 C CA . ASP A 1 107 ? -2.210 -7.230 -4.383 1.00 92.62 107 ASP A CA 1
ATOM 808 C C . ASP A 1 107 ? -2.223 -6.493 -3.044 1.00 92.62 107 ASP A C 1
ATOM 810 O O . ASP A 1 107 ? -3.211 -6.513 -2.309 1.00 92.62 107 ASP A O 1
ATOM 814 N N . ALA A 1 108 ? -1.116 -5.832 -2.708 1.00 94.06 108 ALA A N 1
ATOM 815 C CA . ALA A 1 108 ? -1.020 -5.093 -1.462 1.00 94.06 108 ALA A CA 1
ATOM 816 C C . ALA A 1 108 ? -1.988 -3.901 -1.430 1.00 94.06 108 ALA A C 1
ATOM 818 O O . ALA A 1 108 ? -2.619 -3.672 -0.402 1.00 94.06 108 ALA A O 1
ATOM 819 N N . ILE A 1 109 ? -2.147 -3.171 -2.538 1.00 96.88 109 ILE A N 1
ATOM 820 C CA . ILE A 1 109 ? -3.122 -2.079 -2.672 1.00 96.88 109 ILE A CA 1
ATOM 821 C C . ILE A 1 109 ? -4.541 -2.603 -2.45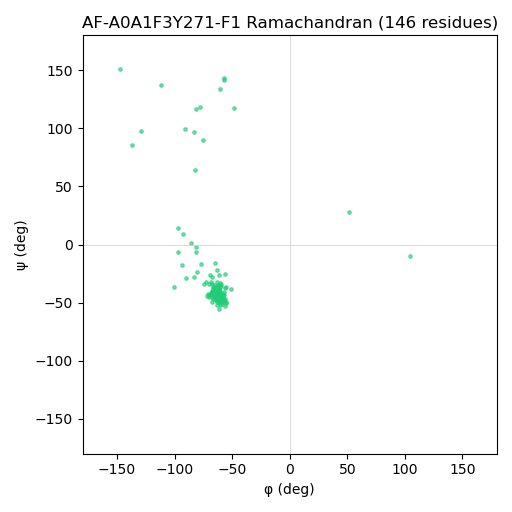1 1.00 96.88 109 ILE A C 1
ATOM 823 O O . ILE A 1 109 ? -5.288 -2.001 -1.683 1.00 96.88 109 ILE A O 1
ATOM 827 N N . GLU A 1 110 ? -4.896 -3.732 -3.068 1.00 95.81 110 GLU A N 1
ATOM 828 C CA . GLU A 1 110 ? -6.209 -4.362 -2.896 1.00 95.81 110 GLU A CA 1
ATOM 829 C C . GLU A 1 110 ? -6.459 -4.743 -1.430 1.00 95.81 110 GLU A C 1
ATOM 831 O O . GLU A 1 110 ? -7.512 -4.443 -0.866 1.00 95.81 110 GLU A O 1
ATOM 836 N N . VAL A 1 111 ? -5.471 -5.344 -0.765 1.00 95.38 111 VAL A N 1
ATOM 837 C CA . VAL A 1 111 ? -5.589 -5.705 0.654 1.00 95.38 111 VAL A CA 1
ATOM 838 C C . VAL A 1 111 ? -5.688 -4.472 1.544 1.00 95.38 111 VAL A C 1
ATOM 840 O O . VAL A 1 111 ? -6.511 -4.460 2.456 1.00 95.38 111 VAL A O 1
ATOM 843 N N . ILE A 1 112 ? -4.908 -3.419 1.284 1.00 97.31 112 ILE A N 1
ATOM 844 C CA . ILE A 1 112 ? -5.011 -2.166 2.041 1.00 97.31 112 ILE A CA 1
ATOM 845 C C . ILE A 1 112 ? -6.394 -1.534 1.835 1.00 97.31 112 ILE A C 1
ATOM 847 O O . ILE A 1 112 ? -6.988 -1.104 2.820 1.00 97.31 112 ILE A O 1
ATOM 851 N N . GLN A 1 113 ? -6.938 -1.525 0.613 1.00 98.06 113 GLN A N 1
ATOM 852 C CA . GLN A 1 113 ? -8.296 -1.031 0.355 1.00 98.06 113 GLN A CA 1
ATOM 853 C C . GLN A 1 113 ? -9.331 -1.827 1.155 1.00 98.06 113 GLN A C 1
ATOM 855 O O . GLN A 1 113 ? -10.146 -1.239 1.859 1.00 98.06 113 GLN A O 1
ATOM 860 N N . ASN A 1 114 ? -9.249 -3.157 1.129 1.00 96.62 114 ASN A N 1
ATOM 861 C CA . ASN A 1 114 ? -10.160 -4.017 1.884 1.00 96.62 114 ASN A CA 1
ATOM 862 C C . ASN A 1 114 ? -10.057 -3.780 3.402 1.00 96.62 114 ASN A C 1
ATOM 864 O O . ASN A 1 114 ? -11.069 -3.794 4.104 1.00 96.62 114 ASN A O 1
ATOM 868 N N . LEU A 1 115 ? -8.847 -3.544 3.921 1.00 96.56 115 LEU A N 1
ATOM 869 C CA . LEU A 1 115 ? -8.630 -3.199 5.329 1.00 96.56 115 LEU A CA 1
ATOM 870 C C . LEU A 1 115 ? -9.193 -1.817 5.678 1.00 96.56 115 LEU A C 1
ATOM 872 O O . LEU A 1 115 ? -9.774 -1.666 6.749 1.00 96.56 115 LEU A O 1
ATOM 876 N N . ILE A 1 116 ? -9.050 -0.829 4.789 1.00 97.06 116 ILE A N 1
ATOM 877 C CA . ILE A 1 116 ? -9.678 0.490 4.935 1.00 97.06 116 ILE A CA 1
ATOM 878 C C . ILE A 1 116 ? -11.196 0.327 4.995 1.00 97.06 116 ILE A C 1
ATOM 880 O O . ILE A 1 116 ? -11.838 0.851 5.903 1.00 97.06 116 ILE A O 1
ATOM 884 N N . ASP A 1 117 ? -11.765 -0.464 4.087 1.00 95.81 117 ASP A N 1
ATOM 885 C CA . ASP A 1 117 ? -13.199 -0.726 4.027 1.00 95.81 117 ASP A CA 1
ATOM 886 C C . ASP A 1 117 ? -13.722 -1.382 5.315 1.00 95.81 117 ASP A C 1
ATOM 888 O O . ASP A 1 117 ? -14.828 -1.069 5.755 1.00 95.81 117 ASP A O 1
ATOM 892 N N . ALA A 1 118 ? -12.897 -2.208 5.963 1.00 95.44 118 ALA A N 1
ATOM 893 C CA . ALA A 1 118 ? -13.195 -2.933 7.196 1.00 95.44 118 ALA A CA 1
ATOM 894 C C . ALA A 1 118 ? -12.683 -2.268 8.492 1.00 95.44 118 ALA A C 1
ATOM 896 O O . ALA A 1 118 ? -12.657 -2.941 9.520 1.00 95.44 118 ALA A O 1
ATOM 897 N N . LEU A 1 119 ? -12.281 -0.988 8.478 1.00 91.62 119 LEU A N 1
ATOM 898 C CA . LEU A 1 119 ? -11.689 -0.315 9.652 1.00 91.62 119 LEU A CA 1
ATOM 899 C C . LEU A 1 119 ? -12.523 -0.460 10.934 1.00 91.62 119 LEU A C 1
ATOM 901 O O . LEU A 1 119 ? -11.958 -0.688 12.001 1.00 91.62 119 LEU A O 1
ATOM 905 N N . ASP A 1 120 ? -13.847 -0.398 10.811 1.00 89.75 120 ASP A N 1
ATOM 906 C CA . ASP A 1 120 ? -14.786 -0.453 11.937 1.00 89.75 120 ASP A CA 1
ATOM 907 C C . ASP A 1 120 ? -15.162 -1.882 12.370 1.00 89.75 120 ASP A C 1
ATOM 909 O O . ASP A 1 120 ? -15.961 -2.071 13.285 1.00 89.75 120 ASP A O 1
ATOM 913 N N . ASP A 1 121 ? -14.588 -2.898 11.721 1.00 91.88 121 ASP A N 1
ATOM 914 C CA . ASP A 1 121 ? -14.893 -4.311 11.930 1.00 91.88 121 ASP A CA 1
ATOM 915 C C . ASP A 1 121 ? -13.595 -5.102 12.154 1.00 91.88 121 ASP A C 1
ATOM 917 O O . ASP A 1 121 ? -12.866 -5.474 11.224 1.00 91.88 121 ASP A O 1
ATOM 921 N N . ALA A 1 122 ? -13.287 -5.347 13.429 1.00 89.94 122 ALA A N 1
ATOM 922 C CA . ALA A 1 122 ? -12.074 -6.045 13.837 1.00 89.94 122 ALA A CA 1
ATOM 923 C C . ALA A 1 122 ? -12.035 -7.500 13.337 1.00 89.94 122 ALA A C 1
ATOM 925 O O . ALA A 1 122 ? -10.968 -7.981 12.945 1.00 89.94 122 ALA A O 1
ATOM 926 N N . ASP A 1 123 ? -13.177 -8.189 13.302 1.00 92.56 123 ASP A N 1
ATOM 927 C CA . ASP A 1 123 ? -13.261 -9.585 12.866 1.00 92.56 123 ASP A CA 1
ATOM 928 C C . ASP A 1 123 ? -13.053 -9.697 11.356 1.00 92.56 123 ASP A C 1
ATOM 930 O O . ASP A 1 123 ? -12.245 -10.508 10.888 1.00 92.56 123 ASP A O 1
ATOM 934 N N . LYS A 1 124 ? -13.685 -8.811 10.583 1.00 93.81 124 LYS A N 1
ATOM 935 C CA . LYS A 1 124 ? -13.462 -8.718 9.138 1.00 93.81 124 LYS A CA 1
ATOM 936 C C . LYS A 1 124 ? -12.028 -8.306 8.817 1.00 93.81 124 LYS A C 1
ATOM 938 O O . LYS A 1 124 ? -11.399 -8.901 7.941 1.00 93.81 124 LYS A O 1
ATOM 943 N N . THR A 1 125 ? -11.464 -7.359 9.566 1.00 92.88 125 THR A N 1
ATOM 944 C CA . THR A 1 125 ? -10.041 -7.000 9.482 1.00 92.88 125 THR A CA 1
ATOM 945 C C . THR A 1 125 ? -9.145 -8.224 9.710 1.00 92.88 125 THR A C 1
ATOM 947 O O . THR A 1 125 ? -8.204 -8.459 8.942 1.00 92.88 125 THR A O 1
ATOM 950 N N . ASN A 1 126 ? -9.438 -9.023 10.745 1.00 90.88 126 ASN A N 1
ATOM 951 C CA . ASN A 1 126 ? -8.776 -10.294 11.059 1.00 90.88 126 ASN A CA 1
ATOM 952 C C . ASN A 1 126 ? -8.813 -11.273 9.890 1.00 90.88 126 ASN A C 1
ATOM 954 O O . ASN A 1 126 ? -7.758 -11.757 9.470 1.00 90.88 126 ASN A O 1
ATOM 958 N N . GLN A 1 127 ? -9.992 -11.485 9.322 1.00 92.69 127 GLN A N 1
ATOM 959 C CA . GLN A 1 127 ? -10.192 -12.367 8.183 1.00 92.69 127 GLN A CA 1
ATOM 960 C C . GLN A 1 127 ? -9.400 -11.922 6.943 1.00 92.69 127 GLN A C 1
ATOM 962 O O . GLN A 1 127 ? -8.686 -12.737 6.356 1.00 92.69 127 GLN A O 1
ATOM 967 N N . ILE A 1 128 ? -9.477 -10.638 6.573 1.00 92.50 128 ILE A N 1
ATOM 968 C CA . ILE A 1 128 ? -8.797 -10.085 5.390 1.00 92.50 128 ILE A CA 1
ATOM 969 C C . ILE A 1 128 ? -7.287 -10.300 5.493 1.00 92.50 128 ILE A C 1
ATOM 971 O O . ILE A 1 128 ? -6.677 -10.872 4.590 1.00 92.50 128 ILE A O 1
ATOM 975 N N . PHE A 1 129 ? -6.682 -9.907 6.613 1.00 86.50 129 PHE A N 1
ATOM 976 C CA . PHE A 1 129 ? -5.234 -10.023 6.788 1.00 86.50 129 PHE A CA 1
ATOM 977 C C . PHE A 1 129 ? -4.752 -11.477 6.742 1.00 86.50 129 PHE A C 1
ATOM 979 O O . PHE A 1 129 ? -3.750 -11.770 6.098 1.00 86.50 129 PHE A O 1
ATOM 986 N N . ASN A 1 130 ? -5.483 -12.402 7.370 1.00 87.31 130 ASN A N 1
ATOM 987 C CA . ASN A 1 130 ? -5.115 -13.819 7.370 1.00 87.31 130 ASN A CA 1
ATOM 988 C C . ASN A 1 130 ? -5.229 -14.450 5.973 1.00 87.31 130 ASN A C 1
ATOM 990 O O . ASN A 1 130 ? -4.492 -15.380 5.653 1.00 87.31 130 ASN A O 1
ATOM 994 N N . SER A 1 131 ? -6.117 -13.928 5.122 1.00 87.25 131 SER A N 1
ATOM 995 C CA . SER A 1 131 ? -6.232 -14.360 3.727 1.00 87.25 131 SER A CA 1
ATOM 996 C C . SER A 1 131 ? -5.131 -13.801 2.815 1.00 87.25 131 SER A C 1
ATOM 998 O O . SER A 1 131 ? -4.884 -14.348 1.745 1.00 87.25 131 SER A O 1
ATOM 1000 N N . PHE A 1 132 ? -4.403 -12.758 3.229 1.00 83.75 132 PHE A N 1
ATOM 1001 C CA . PHE A 1 132 ? -3.400 -12.123 2.369 1.00 83.75 132 PHE A CA 1
ATOM 1002 C C . PHE A 1 132 ? -2.260 -13.072 1.971 1.00 83.75 132 PHE A C 1
ATOM 1004 O O . PHE A 1 132 ? -1.796 -13.048 0.831 1.00 83.75 132 PHE A O 1
ATOM 1011 N N . SER A 1 133 ? -1.826 -13.957 2.874 1.00 77.94 133 SER A N 1
ATOM 1012 C CA . SER A 1 133 ? -0.751 -14.912 2.577 1.00 77.94 133 SER A CA 1
ATOM 1013 C C . SER A 1 133 ? -1.100 -15.858 1.424 1.00 77.94 133 SER A C 1
ATOM 1015 O O . SER A 1 133 ? -0.229 -16.167 0.610 1.00 77.94 133 SER A O 1
ATOM 1017 N N . SER A 1 134 ? -2.361 -16.292 1.312 1.00 79.31 134 SER A N 1
ATOM 1018 C CA . SER A 1 134 ? -2.792 -17.168 0.216 1.00 79.31 134 SER A CA 1
ATOM 1019 C C . SER A 1 134 ? -2.925 -16.413 -1.111 1.00 79.31 134 SER A C 1
ATOM 1021 O O . SER A 1 134 ? -2.589 -16.969 -2.163 1.00 79.31 134 SER A O 1
ATOM 1023 N N . VAL A 1 135 ? -3.329 -15.137 -1.074 1.00 80.69 135 VAL A N 1
ATOM 1024 C CA . VAL A 1 135 ? -3.336 -14.244 -2.247 1.00 80.69 135 VAL A CA 1
ATOM 1025 C C . VAL A 1 135 ? -1.918 -14.083 -2.794 1.00 80.69 135 VAL A C 1
ATOM 1027 O O . VAL A 1 135 ? -1.666 -14.389 -3.962 1.00 80.69 135 VAL A O 1
ATOM 1030 N N . LEU A 1 136 ? -0.968 -13.718 -1.928 1.00 76.12 136 LEU A N 1
ATOM 1031 C CA . LEU A 1 136 ? 0.429 -13.536 -2.312 1.00 76.12 136 LEU A CA 1
ATOM 1032 C C . LEU A 1 136 ? 1.032 -14.824 -2.894 1.00 76.12 136 LEU A C 1
ATOM 1034 O O . LEU A 1 136 ? 1.704 -14.797 -3.926 1.00 76.12 136 LEU A O 1
ATOM 1038 N N . GLN A 1 137 ? 0.759 -15.974 -2.269 1.00 72.38 137 GLN A N 1
ATOM 1039 C CA . GLN A 1 137 ? 1.217 -17.273 -2.764 1.00 72.38 137 GLN A CA 1
ATOM 1040 C C . GLN A 1 137 ? 0.669 -17.580 -4.166 1.00 72.38 137 GLN A C 1
ATOM 1042 O O . GLN A 1 137 ? 1.417 -18.032 -5.037 1.00 72.38 137 GLN A O 1
ATOM 1047 N N . SER A 1 138 ? -0.613 -17.303 -4.403 1.00 78.81 138 SER A N 1
ATOM 1048 C CA . SER A 1 138 ? -1.255 -17.506 -5.707 1.00 78.81 138 SER A CA 1
ATOM 1049 C C . SER A 1 138 ? -0.633 -16.613 -6.785 1.00 78.81 138 SER A C 1
ATOM 1051 O O . SER A 1 138 ? -0.374 -17.073 -7.902 1.00 78.81 138 SER A O 1
ATOM 1053 N N . ARG A 1 139 ? -0.307 -15.358 -6.448 1.00 75.94 139 ARG A N 1
ATOM 1054 C CA . ARG A 1 139 ? 0.349 -14.428 -7.376 1.00 75.94 139 ARG A CA 1
ATOM 1055 C C . ARG A 1 139 ? 1.776 -14.852 -7.708 1.00 75.94 139 ARG A C 1
ATOM 1057 O O . ARG A 1 139 ? 2.148 -14.840 -8.880 1.00 75.94 139 ARG A O 1
ATOM 1064 N N . LEU A 1 140 ? 2.552 -15.309 -6.722 1.00 70.19 140 LEU A N 1
ATOM 1065 C CA . LEU A 1 140 ? 3.896 -15.854 -6.950 1.00 70.19 140 LEU A CA 1
ATOM 1066 C C . LEU A 1 140 ? 3.868 -17.078 -7.876 1.00 70.19 140 LEU A C 1
ATOM 1068 O O . LEU A 1 140 ? 4.706 -17.195 -8.770 1.00 70.19 140 LEU A O 1
ATOM 1072 N N . GLN A 1 141 ? 2.880 -17.964 -7.719 1.00 73.62 141 GLN A N 1
ATOM 1073 C CA . GLN A 1 141 ? 2.688 -19.101 -8.625 1.00 73.62 141 GLN A CA 1
ATOM 1074 C C . GLN A 1 141 ? 2.315 -18.663 -10.048 1.00 73.62 141 GLN A C 1
ATOM 1076 O O . GLN A 1 141 ? 2.788 -19.263 -11.014 1.00 73.62 141 GLN A O 1
ATOM 1081 N N . TRP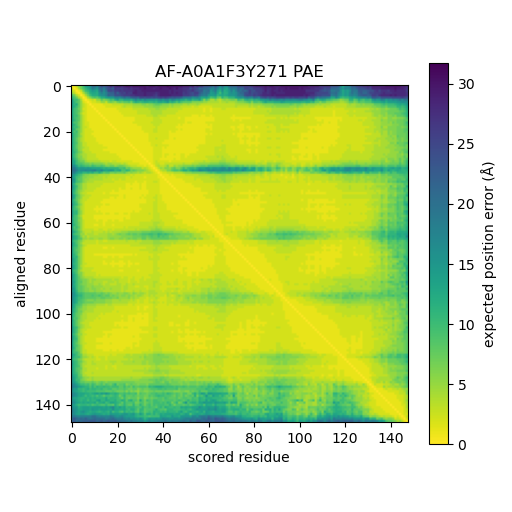 A 1 142 ? 1.476 -17.635 -10.200 1.00 77.50 142 TRP A N 1
ATOM 1082 C CA . TRP A 1 142 ? 1.131 -17.069 -11.507 1.00 77.50 142 TRP A CA 1
ATOM 1083 C C . TRP A 1 142 ? 2.347 -16.424 -12.187 1.00 77.50 142 TRP A C 1
ATOM 1085 O O . TRP A 1 142 ? 2.626 -16.726 -13.347 1.00 77.50 142 TRP A O 1
ATOM 1095 N N . LEU A 1 143 ? 3.118 -15.620 -11.451 1.00 65.69 143 LEU A N 1
ATOM 1096 C CA . LEU A 1 143 ? 4.364 -15.021 -11.932 1.00 65.69 143 LEU A CA 1
ATOM 1097 C C . LEU A 1 143 ? 5.355 -16.095 -12.374 1.00 65.69 143 LEU A C 1
ATOM 1099 O O . LEU A 1 143 ? 5.862 -16.022 -13.487 1.00 65.69 143 LEU A O 1
ATOM 1103 N N . ALA A 1 144 ? 5.565 -17.144 -11.574 1.00 66.00 144 ALA A N 1
ATOM 1104 C CA . ALA A 1 144 ? 6.462 -18.248 -11.923 1.00 66.00 144 ALA A CA 1
ATOM 1105 C C . ALA A 1 144 ? 6.108 -18.935 -13.260 1.00 66.00 144 ALA A C 1
ATOM 1107 O O . ALA A 1 144 ? 6.989 -19.500 -13.905 1.00 66.00 144 ALA A O 1
ATOM 1108 N N . LYS A 1 145 ? 4.839 -18.880 -13.693 1.00 75.31 145 LYS A N 1
ATOM 1109 C CA . LYS A 1 145 ? 4.396 -19.368 -15.012 1.00 75.31 145 LYS A CA 1
ATOM 1110 C C . LYS A 1 145 ? 4.663 -18.374 -16.150 1.00 75.31 145 LYS A C 1
ATOM 1112 O O . LYS A 1 145 ? 4.709 -18.799 -17.295 1.00 75.31 145 LYS A O 1
ATOM 1117 N N . LYS A 1 146 ? 4.786 -17.077 -15.850 1.00 63.38 146 LYS A N 1
ATOM 1118 C CA . LYS A 1 146 ? 4.987 -15.980 -16.815 1.00 63.38 146 LYS A CA 1
ATOM 1119 C C . LYS A 1 146 ? 6.455 -15.674 -17.111 1.00 63.38 146 LYS A C 1
ATOM 1121 O O . LYS A 1 146 ? 6.745 -15.190 -18.194 1.00 63.38 146 LYS A O 1
ATOM 1126 N N . VAL A 1 147 ? 7.352 -15.929 -16.157 1.00 58.53 147 VAL A N 1
ATOM 1127 C CA . VAL A 1 147 ? 8.812 -15.743 -16.313 1.00 58.53 147 VAL A CA 1
ATOM 1128 C C . VAL A 1 147 ? 9.555 -17.009 -16.775 1.00 58.53 147 VAL A C 1
ATOM 1130 O O . VAL A 1 147 ? 10.784 -17.020 -16.773 1.00 58.53 147 VAL A O 1
ATOM 1133 N N . ARG A 1 148 ? 8.833 -18.069 -17.159 1.00 45.88 148 ARG A N 1
ATOM 1134 C CA . ARG A 1 148 ? 9.397 -19.255 -17.825 1.00 45.88 148 ARG A CA 1
ATOM 1135 C C . ARG A 1 148 ? 9.295 -19.151 -19.336 1.00 45.88 148 ARG A C 1
ATOM 1137 O O . ARG A 1 148 ? 8.278 -18.596 -19.802 1.00 45.88 148 ARG A O 1
#

Sequence (148 aa):
MNAPIGVDADILDGFRKESTQLLQELSKIVEKIESSHDSFPSGCLTDFSQKIDRIMGTAKTIATMSPEHVGLKRIGDLAAVCKAVGYKAAEKKATNLLPLFAAFWTDAIEVIQNLIDALDDADKTNQIFNSFSSVLQSRLQWLAKKVR

Radius of gyration: 15.92 Å; Cα contacts (8 Å, |Δi|>4): 151; chains: 1; bounding box: 41×31×43 Å

Solvent-accessible surface area (backbone atoms only — not comparable to full-atom values): 7877 Å² total; per-residue (Å²): 134,82,65,49,82,72,54,59,63,69,58,52,50,51,49,45,55,54,42,52,54,47,47,57,53,42,50,59,39,34,56,54,41,48,69,37,77,92,53,69,60,60,66,47,45,50,53,42,32,56,51,35,42,48,48,18,50,53,26,44,54,54,24,73,70,23,76,83,37,63,34,36,48,51,44,18,51,53,27,46,52,53,32,54,51,32,53,52,50,64,72,64,62,52,52,90,47,32,54,60,51,26,54,52,49,53,53,49,48,52,52,42,50,54,33,54,76,25,52,74,33,67,66,57,29,50,52,53,60,68,48,45,62,59,54,53,52,52,49,53,56,53,48,61,64,69,80,101

Nearest PDB structures (foldseek):
  2lfd-assembly1_A  TM=7.717E-01  e=1.620E-01  Escherichia coli
  2b0h-assembly1_A  TM=5.602E-01  e=6.904E-02  Mus musculus
  6lea-assembly2_B  TM=5.436E-01  e=9.384E-01  Helicobacter pylori CPY1124
  8xr6-assembly1_q  TM=4.651E-01  e=4.447E+00  Chroomonas placoidea
  6jx6-assembly1_A  TM=2.372E-01  e=1.268E+00  Homo sapiens

Secondary structure (DSSP, 8-state):
-PPSTTS-HHHHHHHHHHHHHHHHHHHHHHHHHHT--SS--HHHHHHHHHHHHHHHHHHHHHHHH-TT-HHHHHHHHHHHHHHHHHHHHHHH--GGGHHHHHHHHHHHHHHHHHHHHTTT-HHHHHHHHHHHHHHHHHHHHHHHHH--

pLDDT: mean 88.89, std 11.7, range [38.69, 98.75]

Mean predicted aligned error: 4.86 Å